Protein AF-A0A2W6RTS7-F1 (afdb_monomer_lite)

pLDDT: mean 78.34, std 10.2, range [55.56, 95.88]

Secondary structure (DSSP, 8-state):
--EEEEEEEE-TT---EEEEEEE-TTS-EEEEEEE-S--EEEEEEEE----HHHHHHHHHHHHHHHHHHH--

Foldseek 3Di:
DFKDKDKDKPCPVQPQWDWDWDQDPVRDTDTDTDSPDDIDMDIDMDGHDDPVVVVVVVVVVVVVVVVVVVVD

Structure (mmCIF, N/CA/C/O backbone):
data_AF-A0A2W6RTS7-F1
#
_entry.id   AF-A0A2W6RTS7-F1
#
loop_
_atom_site.group_PDB
_atom_site.id
_atom_site.type_symbol
_atom_site.label_atom_id
_atom_site.label_alt_id
_atom_site.label_comp_id
_atom_site.label_asym_id
_atom_site.label_entity_id
_atom_site.label_seq_id
_atom_site.pdbx_PDB_ins_code
_atom_site.Cartn_x
_atom_site.Cartn_y
_atom_site.Cartn_z
_atom_site.occupancy
_atom_site.B_iso_or_equiv
_atom_site.auth_seq_id
_atom_site.auth_comp_id
_atom_site.auth_asym_id
_atom_site.auth_atom_id
_atom_site.pdbx_PDB_model_num
ATOM 1 N N . ASN A 1 1 ? -16.329 -5.666 19.027 1.00 64.81 1 ASN A N 1
ATOM 2 C CA . ASN A 1 1 ? -15.091 -5.549 18.240 1.00 64.81 1 ASN A CA 1
ATOM 3 C C . ASN A 1 1 ? -15.193 -4.302 17.380 1.00 64.81 1 ASN A C 1
ATOM 5 O O . ASN A 1 1 ? -15.901 -4.302 16.381 1.00 64.81 1 ASN A O 1
ATOM 9 N N . GLU A 1 2 ? -14.583 -3.220 17.846 1.00 87.25 2 GLU A N 1
ATOM 10 C CA . GLU A 1 2 ? -14.769 -1.842 17.364 1.00 87.25 2 GLU A CA 1
ATOM 11 C C . GLU A 1 2 ? -13.600 -1.381 16.492 1.00 87.25 2 GLU A C 1
ATOM 13 O O . GLU A 1 2 ? -13.691 -0.372 15.795 1.00 87.25 2 GLU A O 1
ATOM 18 N N . TRP A 1 3 ? -12.506 -2.135 16.531 1.00 90.50 3 TRP A N 1
ATOM 19 C CA . TRP A 1 3 ? -11.272 -1.853 15.823 1.00 90.50 3 TRP A CA 1
ATOM 20 C C . TRP A 1 3 ? -11.240 -2.575 14.479 1.00 90.50 3 TRP A C 1
ATOM 22 O O . TRP A 1 3 ? -11.577 -3.757 14.380 1.00 90.50 3 TRP A O 1
ATOM 32 N N . THR A 1 4 ? -10.801 -1.865 13.448 1.00 92.19 4 THR A N 1
ATOM 33 C CA . THR A 1 4 ? -10.497 -2.411 12.128 1.00 92.19 4 THR A CA 1
ATOM 34 C C . THR A 1 4 ? -9.041 -2.115 11.811 1.00 92.19 4 THR A C 1
ATOM 36 O O . THR A 1 4 ? -8.600 -0.970 11.892 1.00 92.19 4 THR A O 1
ATOM 39 N N . PHE A 1 5 ? -8.305 -3.159 11.449 1.00 95.44 5 PHE A N 1
ATOM 40 C CA . PHE A 1 5 ? -6.912 -3.069 11.033 1.00 95.44 5 PHE A CA 1
ATOM 41 C C . PHE A 1 5 ? -6.835 -3.399 9.547 1.00 95.44 5 PHE A C 1
ATOM 43 O O . PHE A 1 5 ? -7.427 -4.386 9.107 1.00 95.44 5 PHE A O 1
ATOM 50 N N . ALA A 1 6 ? -6.115 -2.587 8.781 1.00 95.56 6 ALA A N 1
ATOM 51 C CA . ALA A 1 6 ? -5.897 -2.806 7.359 1.00 95.56 6 ALA A CA 1
ATOM 52 C C . ALA A 1 6 ? -4.428 -2.571 7.006 1.00 95.56 6 ALA A C 1
ATOM 54 O O . ALA A 1 6 ? -3.813 -1.609 7.464 1.00 95.56 6 ALA A O 1
ATOM 55 N N . LEU A 1 7 ? -3.873 -3.454 6.180 1.00 95.81 7 LEU A N 1
ATOM 56 C CA . LEU A 1 7 ? -2.537 -3.322 5.615 1.00 95.81 7 LEU A CA 1
ATOM 57 C C . LEU A 1 7 ? -2.661 -3.326 4.095 1.00 95.81 7 LEU A C 1
ATOM 59 O O . LEU A 1 7 ? -3.215 -4.257 3.515 1.00 95.81 7 LEU A O 1
ATOM 63 N N . ASN A 1 8 ? -2.152 -2.279 3.464 1.00 93.31 8 ASN A N 1
ATOM 64 C CA . ASN A 1 8 ? -2.101 -2.141 2.022 1.00 93.31 8 ASN A CA 1
ATOM 65 C C . ASN A 1 8 ? -0.633 -2.119 1.581 1.00 93.31 8 ASN A C 1
ATOM 67 O O . ASN A 1 8 ? 0.179 -1.379 2.137 1.00 93.31 8 ASN A O 1
ATOM 71 N N . VAL A 1 9 ? -0.296 -2.961 0.608 1.00 92.38 9 VAL A N 1
ATOM 72 C CA . VAL A 1 9 ? 1.056 -3.088 0.059 1.00 92.38 9 VAL A CA 1
ATOM 73 C C . VAL A 1 9 ? 0.948 -2.940 -1.453 1.00 92.38 9 VAL A C 1
ATOM 75 O O . VAL A 1 9 ? 0.200 -3.680 -2.089 1.00 92.38 9 VAL A O 1
ATOM 78 N N . ASN A 1 10 ? 1.680 -1.983 -2.017 1.00 90.31 10 ASN A N 1
ATOM 79 C CA . ASN A 1 10 ? 1.674 -1.664 -3.442 1.00 90.31 10 ASN A CA 1
ATOM 80 C C . ASN A 1 10 ? 3.033 -1.970 -4.072 1.00 90.31 10 ASN A C 1
ATOM 82 O O . ASN A 1 10 ? 4.060 -1.922 -3.395 1.00 90.31 10 ASN A O 1
ATOM 86 N N . ASP A 1 11 ? 3.020 -2.243 -5.380 1.00 87.06 11 ASP A N 1
ATOM 87 C CA . ASP A 1 11 ? 4.223 -2.485 -6.191 1.00 87.06 11 ASP A CA 1
ATOM 88 C C . ASP A 1 11 ? 5.121 -3.622 -5.641 1.00 87.06 11 ASP A C 1
ATOM 90 O O . ASP A 1 11 ? 6.345 -3.543 -5.619 1.00 87.06 11 ASP A O 1
ATOM 94 N N . ILE A 1 12 ? 4.502 -4.724 -5.191 1.00 82.81 12 ILE A N 1
ATOM 95 C CA . ILE A 1 12 ? 5.199 -5.881 -4.584 1.00 82.81 12 ILE A CA 1
ATOM 96 C C . ILE A 1 12 ? 6.241 -6.488 -5.537 1.00 82.81 12 ILE A C 1
ATOM 98 O O . ILE A 1 12 ? 7.301 -6.933 -5.105 1.00 82.81 12 ILE A O 1
ATOM 102 N N . LEU A 1 13 ? 5.938 -6.505 -6.835 1.00 86.00 13 LEU A N 1
ATOM 103 C CA . LEU A 1 13 ? 6.772 -7.122 -7.866 1.00 86.00 13 LEU A CA 1
ATOM 104 C C . LEU A 1 13 ? 7.676 -6.118 -8.600 1.00 86.00 13 LEU A C 1
ATOM 106 O O . LEU A 1 13 ? 8.359 -6.521 -9.537 1.00 86.00 13 LEU A O 1
ATOM 110 N N . LYS A 1 14 ? 7.697 -4.838 -8.192 1.00 76.56 14 LYS A N 1
ATOM 111 C CA . LYS A 1 14 ? 8.473 -3.762 -8.842 1.00 76.56 14 LYS A CA 1
ATOM 112 C C . LYS A 1 14 ? 8.237 -3.671 -10.352 1.00 76.56 14 LYS A C 1
ATOM 114 O O . LYS A 1 14 ? 9.175 -3.630 -11.144 1.00 76.56 14 LYS A O 1
ATOM 119 N N . THR A 1 15 ? 6.975 -3.670 -10.763 1.00 77.25 15 THR A N 1
ATOM 120 C CA . THR A 1 15 ? 6.600 -3.718 -12.187 1.00 77.25 15 THR A CA 1
ATOM 121 C C . THR A 1 15 ? 6.499 -2.338 -12.826 1.00 77.25 15 THR A C 1
ATOM 123 O O . THR A 1 15 ? 6.309 -2.236 -14.032 1.00 77.25 15 THR A O 1
ATOM 126 N N . ASN A 1 16 ? 6.611 -1.265 -12.042 1.00 72.88 16 ASN A N 1
ATOM 127 C CA . ASN A 1 16 ? 6.423 0.113 -12.504 1.00 72.88 16 ASN A CA 1
ATOM 128 C C . ASN A 1 16 ? 7.726 0.790 -12.975 1.00 72.88 16 ASN A C 1
ATOM 130 O O . ASN A 1 16 ? 7.914 1.997 -12.783 1.00 72.88 16 ASN A O 1
ATOM 134 N N . VAL A 1 17 ? 8.623 0.019 -13.597 1.00 78.88 17 VAL A N 1
ATOM 135 C CA . VAL A 1 17 ? 9.865 0.522 -14.196 1.00 78.88 17 VAL A CA 1
ATOM 136 C C . VAL A 1 17 ? 9.668 0.649 -15.702 1.00 78.88 17 VAL A C 1
ATOM 138 O O . VAL A 1 17 ? 9.370 -0.332 -16.378 1.00 78.88 17 VAL A O 1
ATOM 141 N N . VAL A 1 18 ? 9.827 1.866 -16.221 1.00 78.69 18 VAL A N 1
ATOM 142 C CA . VAL A 1 18 ? 9.853 2.128 -17.662 1.00 78.69 18 VAL A CA 1
ATOM 143 C C . VAL A 1 18 ? 11.297 2.369 -18.065 1.00 78.69 18 VAL A C 1
ATOM 145 O O . VAL A 1 18 ? 11.920 3.330 -17.609 1.00 78.69 18 VAL A O 1
ATOM 148 N N . GLU A 1 19 ? 11.806 1.492 -18.919 1.00 77.12 19 GLU A N 1
ATOM 149 C CA . GLU A 1 19 ? 13.112 1.619 -19.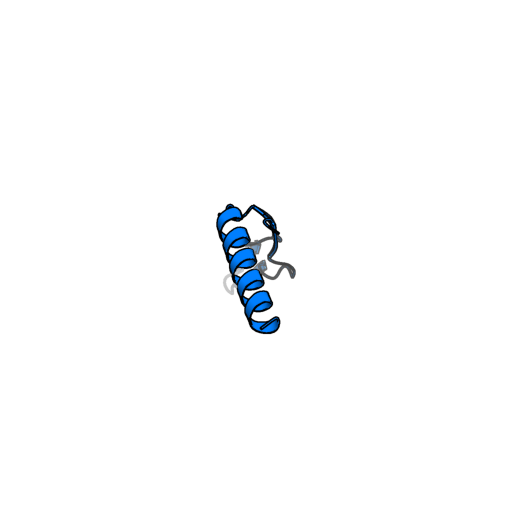548 1.00 77.12 19 GLU A CA 1
ATOM 150 C C . GLU A 1 19 ? 12.906 1.720 -21.058 1.00 77.12 19 GLU A C 1
ATOM 152 O O . GLU A 1 19 ? 12.304 0.841 -21.675 1.00 77.12 19 GLU A O 1
ATOM 157 N N . ILE A 1 20 ? 13.333 2.844 -21.632 1.00 78.50 20 ILE A N 1
ATOM 158 C CA . ILE A 1 20 ? 13.310 3.080 -23.073 1.00 78.50 20 ILE A CA 1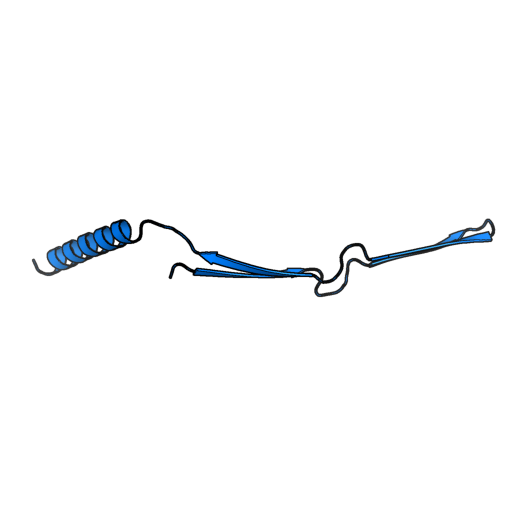
ATOM 159 C C . ILE A 1 20 ? 14.753 3.251 -23.512 1.00 78.50 20 ILE A C 1
ATOM 161 O O . ILE A 1 20 ? 15.430 4.195 -23.095 1.00 78.50 20 ILE A O 1
ATOM 165 N N . GLU A 1 21 ? 15.182 2.338 -24.370 1.00 81.00 21 GLU A N 1
ATOM 166 C CA . GLU A 1 21 ? 16.446 2.396 -25.081 1.00 81.00 21 GLU A CA 1
ATOM 167 C C . GLU A 1 21 ? 16.125 2.483 -26.573 1.00 81.00 21 GLU A C 1
ATOM 169 O O . GLU A 1 21 ? 15.497 1.583 -27.134 1.00 81.00 21 GLU A O 1
ATOM 174 N N . ASP A 1 22 ? 16.487 3.604 -27.196 1.00 78.12 22 ASP A N 1
ATOM 175 C CA . ASP A 1 22 ? 16.247 3.837 -28.619 1.00 78.12 22 ASP A CA 1
ATOM 176 C C . ASP A 1 22 ? 17.541 4.248 -29.325 1.00 78.12 22 ASP A C 1
ATOM 178 O O . ASP A 1 22 ? 18.193 5.237 -28.963 1.00 78.12 22 ASP A O 1
ATOM 182 N N . TYR A 1 23 ? 17.883 3.475 -30.355 1.00 75.56 23 TYR A N 1
ATOM 183 C CA . TYR A 1 23 ? 18.991 3.729 -31.264 1.00 75.56 23 TYR A CA 1
ATOM 184 C C . TYR A 1 23 ? 18.436 4.306 -32.562 1.00 75.56 23 TYR A C 1
ATOM 186 O O . TYR A 1 23 ? 17.920 3.585 -33.418 1.00 75.56 23 TYR A O 1
ATOM 194 N N . GLN A 1 24 ? 18.560 5.620 -32.725 1.00 72.25 24 GLN A N 1
ATOM 195 C CA . GLN A 1 24 ? 18.026 6.305 -33.895 1.00 72.25 24 GLN A CA 1
ATOM 196 C C . GLN A 1 24 ? 19.029 6.276 -35.049 1.00 72.25 24 GLN A C 1
ATOM 198 O O . GLN A 1 24 ? 20.231 6.485 -34.878 1.00 72.25 24 GLN A O 1
ATOM 203 N N . SER A 1 25 ? 18.527 6.082 -36.269 1.00 72.12 25 SER A N 1
ATOM 204 C CA . SER A 1 25 ? 19.329 5.998 -37.500 1.00 72.12 25 SER A CA 1
ATOM 205 C C . SER A 1 25 ? 20.097 7.283 -37.849 1.00 72.12 25 SER A C 1
ATOM 207 O O . SER A 1 25 ? 20.921 7.278 -38.758 1.00 72.12 25 SER A O 1
ATOM 209 N N . ASN A 1 26 ? 19.833 8.384 -37.140 1.00 79.75 26 ASN A N 1
ATOM 210 C CA . ASN A 1 26 ? 20.547 9.660 -37.237 1.00 79.75 26 ASN A CA 1
ATOM 211 C C . ASN A 1 26 ? 21.767 9.757 -36.292 1.00 79.75 26 ASN A C 1
ATOM 213 O O . ASN A 1 26 ? 22.422 10.796 -36.274 1.00 79.75 26 ASN A O 1
ATOM 217 N N . GLY A 1 27 ? 22.074 8.706 -35.522 1.00 74.19 27 GLY A N 1
ATOM 218 C CA . GLY A 1 27 ? 23.201 8.663 -34.584 1.00 74.19 27 GLY A CA 1
ATOM 219 C C . GLY A 1 27 ? 22.878 9.143 -33.166 1.00 74.19 27 GLY A C 1
ATOM 220 O O . GLY A 1 27 ? 23.767 9.140 -32.317 1.00 74.19 27 GLY A O 1
ATOM 221 N N . ASN A 1 28 ? 21.630 9.529 -32.884 1.00 76.69 28 ASN A N 1
ATOM 222 C CA . ASN A 1 28 ? 21.212 9.914 -31.540 1.00 76.69 28 ASN A CA 1
ATOM 223 C C . ASN A 1 28 ? 20.863 8.684 -30.694 1.00 76.69 28 ASN A C 1
ATOM 225 O O . ASN A 1 28 ? 20.203 7.752 -31.157 1.00 76.69 28 ASN A O 1
ATOM 229 N N . TYR A 1 29 ? 21.281 8.724 -29.430 1.00 79.75 29 TYR A N 1
ATOM 230 C CA . TYR A 1 29 ? 20.984 7.713 -28.421 1.00 79.75 29 TYR A CA 1
ATOM 231 C C . TYR A 1 29 ? 20.085 8.319 -27.346 1.00 79.75 29 TYR A C 1
ATOM 233 O O . TYR A 1 29 ? 20.444 9.333 -26.742 1.00 79.75 29 TYR A O 1
ATOM 241 N N . ASN A 1 30 ? 18.928 7.701 -27.108 1.00 75.00 30 ASN A N 1
ATOM 242 C CA . ASN A 1 30 ? 18.022 8.092 -26.034 1.00 75.00 30 ASN A CA 1
ATOM 243 C C . ASN A 1 30 ? 17.930 6.967 -25.005 1.00 75.00 30 ASN A C 1
ATOM 245 O O . ASN A 1 30 ? 17.516 5.855 -25.330 1.00 75.00 30 ASN A O 1
ATOM 249 N N . TYR A 1 31 ? 18.278 7.294 -23.760 1.00 83.69 31 TYR A N 1
ATOM 250 C CA . TYR A 1 31 ? 18.106 6.420 -22.606 1.00 83.69 31 TYR A CA 1
ATOM 251 C C . TYR A 1 31 ? 17.214 7.101 -21.577 1.00 83.69 31 TYR A C 1
ATOM 253 O O . TYR A 1 31 ? 17.565 8.150 -21.029 1.00 83.69 31 TYR A O 1
ATOM 261 N N . ILE A 1 32 ? 16.050 6.509 -21.320 1.00 79.88 32 ILE A N 1
ATOM 262 C CA . ILE A 1 32 ? 15.112 6.983 -20.305 1.00 79.88 32 ILE A CA 1
ATOM 263 C C . ILE A 1 32 ? 14.869 5.839 -19.333 1.00 79.88 32 ILE A C 1
ATOM 265 O O . ILE A 1 32 ? 14.246 4.841 -19.685 1.00 79.88 32 ILE A O 1
ATOM 269 N N . HIS A 1 33 ? 15.321 6.022 -18.094 1.00 83.50 33 HIS A N 1
ATOM 270 C CA . HIS A 1 33 ? 15.005 5.139 -16.981 1.00 83.50 33 HIS A CA 1
ATOM 271 C C . HIS A 1 33 ? 14.113 5.886 -1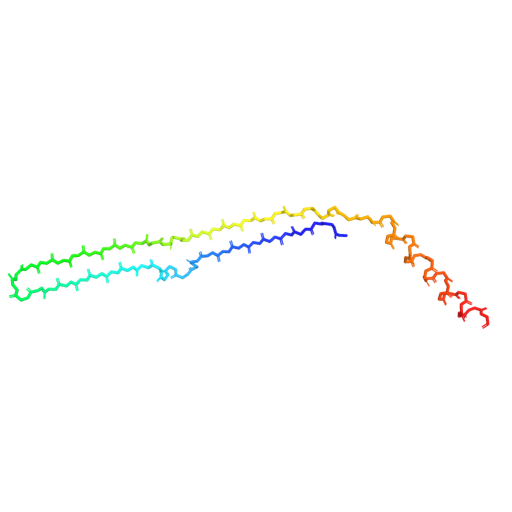5.996 1.00 83.50 33 HIS A C 1
ATOM 273 O O . HIS A 1 33 ? 14.540 6.862 -15.371 1.00 83.50 33 HIS A O 1
ATOM 279 N N . GLN A 1 34 ? 12.865 5.446 -15.857 1.00 75.81 34 GLN A N 1
ATOM 280 C CA . GLN A 1 34 ? 11.906 6.097 -14.977 1.00 75.81 34 GLN A CA 1
ATOM 281 C C . GLN A 1 34 ? 11.192 5.077 -14.095 1.00 75.81 34 GLN A C 1
ATOM 283 O O . GLN A 1 34 ? 10.366 4.288 -14.552 1.00 75.81 34 GLN A O 1
ATOM 288 N N . ASN A 1 35 ? 11.485 5.145 -12.798 1.00 81.25 35 ASN A N 1
ATOM 289 C CA . ASN A 1 35 ? 10.774 4.394 -11.776 1.00 81.25 35 ASN A CA 1
ATOM 290 C C . ASN A 1 35 ? 9.685 5.288 -11.172 1.00 81.25 35 ASN A C 1
ATOM 292 O O . ASN A 1 35 ? 9.966 6.194 -10.385 1.00 81.25 35 ASN A O 1
ATOM 296 N N . ARG A 1 36 ? 8.450 5.112 -11.648 1.00 70.75 36 ARG A N 1
ATOM 297 C CA . ARG A 1 36 ? 7.347 6.053 -11.394 1.00 70.75 36 ARG A CA 1
ATOM 298 C C . ARG A 1 36 ? 6.556 5.741 -10.127 1.00 70.75 36 ARG A C 1
ATOM 300 O O . ARG A 1 36 ? 5.937 6.647 -9.580 1.00 70.75 36 ARG A O 1
ATOM 307 N N . TYR A 1 37 ? 6.578 4.493 -9.671 1.00 76.19 37 TYR A N 1
ATOM 308 C CA . TYR A 1 37 ? 5.867 4.042 -8.478 1.00 76.19 37 TYR A CA 1
ATOM 309 C C . TYR A 1 37 ?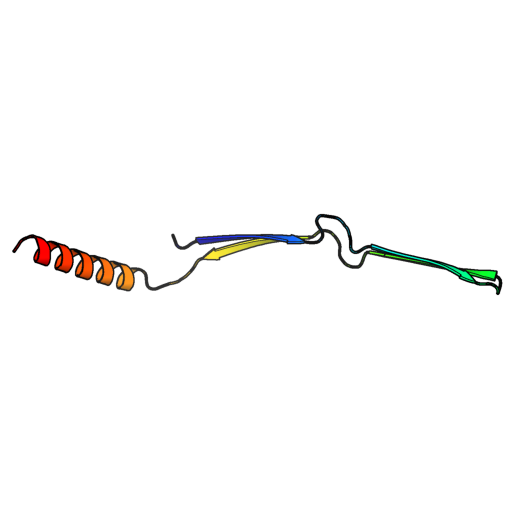 6.697 2.988 -7.765 1.00 76.19 37 TYR A C 1
ATOM 311 O O . TYR A 1 37 ? 6.727 1.838 -8.182 1.00 76.19 37 TYR A O 1
ATOM 319 N N . ASN A 1 38 ? 7.357 3.398 -6.686 1.00 80.12 38 ASN A N 1
AT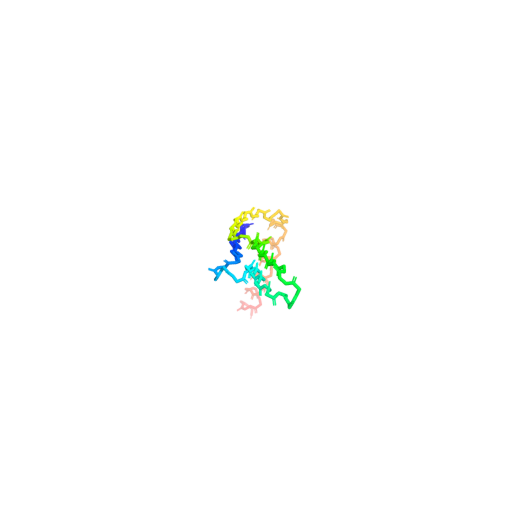OM 320 C CA . ASN A 1 38 ? 8.158 2.499 -5.867 1.00 80.12 38 ASN A CA 1
ATOM 321 C C . ASN A 1 38 ? 7.269 1.706 -4.902 1.00 80.12 38 ASN A C 1
ATOM 323 O O . ASN A 1 38 ? 6.188 2.165 -4.520 1.00 80.12 38 ASN A O 1
ATOM 327 N N . PHE A 1 39 ? 7.794 0.573 -4.431 1.00 86.31 39 PHE A N 1
ATOM 328 C CA . PHE A 1 39 ? 7.253 -0.181 -3.301 1.00 86.31 39 PHE A CA 1
ATOM 329 C C . PHE A 1 39 ? 6.785 0.742 -2.168 1.00 86.31 39 PHE A C 1
ATOM 331 O O . PHE A 1 39 ? 7.554 1.555 -1.645 1.00 86.31 39 PHE A O 1
ATOM 338 N N . GLY A 1 40 ? 5.525 0.579 -1.771 1.00 89.31 40 GLY A N 1
ATOM 339 C CA . GLY A 1 40 ? 4.897 1.380 -0.729 1.00 89.31 40 GLY A CA 1
ATOM 340 C C . GLY A 1 40 ? 4.011 0.527 0.164 1.00 89.31 40 GLY A C 1
ATOM 341 O O . GLY A 1 40 ? 3.257 -0.318 -0.317 1.00 89.31 40 GLY A O 1
ATOM 342 N N . MET A 1 41 ? 4.078 0.772 1.470 1.00 93.00 41 MET A N 1
ATOM 343 C CA . MET A 1 41 ? 3.250 0.101 2.468 1.00 93.00 41 MET A CA 1
ATOM 344 C C . MET A 1 41 ? 2.461 1.137 3.262 1.00 93.00 41 MET A C 1
ATOM 346 O O . MET A 1 41 ? 2.997 2.162 3.674 1.00 93.00 41 MET A O 1
ATOM 350 N N . THR A 1 42 ? 1.179 0.873 3.485 1.00 94.38 42 THR A N 1
ATOM 351 C CA . THR A 1 42 ? 0.291 1.712 4.291 1.00 94.38 42 THR A CA 1
ATOM 352 C C . THR A 1 42 ? -0.437 0.845 5.302 1.00 94.38 42 THR A C 1
ATOM 354 O O . THR A 1 42 ? -1.131 -0.102 4.940 1.00 94.38 42 THR A O 1
ATOM 357 N N . PHE A 1 43 ? -0.285 1.181 6.579 1.00 95.31 43 PHE A N 1
ATOM 358 C CA . PHE A 1 43 ? -1.005 0.540 7.671 1.00 95.31 43 PHE A CA 1
ATOM 359 C C . PHE A 1 43 ? -2.073 1.491 8.208 1.00 95.31 43 PHE A C 1
ATOM 361 O O . PHE A 1 43 ? -1.806 2.671 8.434 1.00 95.31 43 PHE A O 1
ATOM 368 N N . SER A 1 44 ? -3.288 0.987 8.398 1.00 95.88 44 SER A N 1
ATOM 369 C CA . SER A 1 44 ? -4.437 1.767 8.845 1.00 95.88 44 SER A CA 1
ATOM 370 C C . SER A 1 44 ? -5.097 1.111 10.048 1.00 95.88 44 SER A C 1
ATOM 372 O O . SER A 1 44 ? -5.418 -0.078 10.036 1.00 95.88 44 SER A O 1
ATOM 374 N N . ILE A 1 45 ? -5.328 1.924 11.076 1.00 94.88 45 ILE A N 1
ATOM 375 C CA . ILE A 1 45 ? -6.058 1.553 12.284 1.00 94.88 45 ILE A CA 1
ATOM 376 C C . ILE A 1 45 ? -7.285 2.449 12.347 1.00 94.88 45 ILE A C 1
ATOM 378 O O . ILE A 1 45 ? -7.163 3.673 12.384 1.00 94.88 45 ILE A O 1
ATOM 382 N N . VAL A 1 46 ? -8.464 1.844 12.360 1.00 93.06 46 VAL A N 1
ATOM 383 C CA . VAL A 1 46 ? -9.732 2.566 12.425 1.00 93.06 46 VAL A CA 1
ATOM 384 C C . VAL A 1 46 ? -10.483 2.121 13.666 1.00 93.06 46 VAL A C 1
ATOM 386 O O . VAL A 1 46 ? -10.693 0.928 13.883 1.00 93.06 46 VAL A O 1
ATOM 389 N N . TYR A 1 47 ? -10.904 3.091 14.474 1.00 88.94 47 TYR A N 1
ATOM 390 C CA . TYR A 1 47 ? -11.848 2.864 15.559 1.00 88.94 47 TYR A CA 1
ATOM 391 C C . TYR A 1 47 ? -13.246 3.294 15.122 1.00 88.94 47 TYR A C 1
ATOM 393 O O . TYR A 1 47 ? -13.472 4.452 14.770 1.00 88.94 47 TYR A O 1
ATOM 401 N N . ASN A 1 48 ? -14.191 2.360 15.141 1.00 84.50 48 ASN A N 1
ATOM 402 C CA . ASN A 1 48 ? -15.554 2.606 14.693 1.00 84.50 48 ASN A CA 1
ATOM 403 C C . ASN A 1 48 ? -16.417 3.090 15.862 1.00 84.50 48 ASN A C 1
ATOM 405 O O . ASN A 1 48 ? -16.872 2.301 16.694 1.00 84.50 48 ASN A O 1
ATOM 409 N N . PHE A 1 49 ? -16.692 4.394 15.892 1.00 79.25 49 PHE A N 1
ATOM 410 C CA . PHE A 1 49 ? -17.656 4.978 16.819 1.00 79.25 49 PHE A CA 1
ATOM 411 C C . PHE A 1 49 ? -19.084 4.679 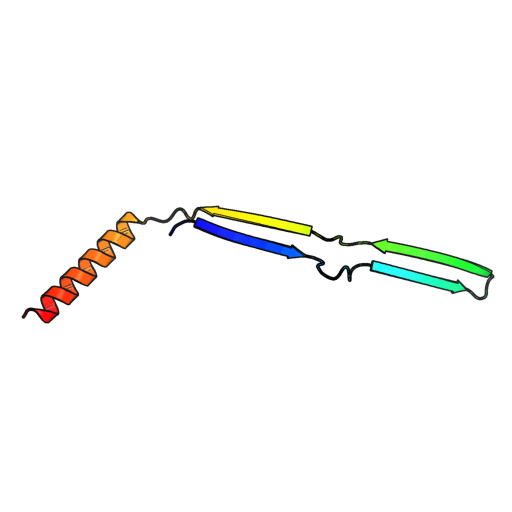16.336 1.00 79.25 49 PHE A C 1
ATOM 413 O O . PHE A 1 49 ? -19.603 5.323 15.429 1.00 79.25 49 PHE A O 1
ATOM 420 N N . GLY A 1 50 ? -19.730 3.681 16.941 1.00 72.94 50 GLY A N 1
ATOM 421 C CA . GLY A 1 50 ? -21.139 3.347 16.713 1.00 72.94 50 GLY A CA 1
ATOM 422 C C . GLY A 1 50 ? -21.887 3.189 18.035 1.00 72.94 50 GLY A C 1
ATOM 423 O O . GLY A 1 50 ? -21.286 2.824 19.043 1.00 72.94 50 GLY A O 1
ATOM 424 N N . ASN A 1 51 ? -23.199 3.456 18.055 1.00 64.38 51 ASN A N 1
ATOM 425 C CA . ASN A 1 51 ? -24.020 3.442 19.274 1.00 64.38 51 ASN A CA 1
ATOM 426 C C . ASN A 1 51 ? -24.240 2.009 19.808 1.00 64.38 51 ASN A C 1
ATOM 428 O O . ASN A 1 51 ? -25.292 1.387 19.636 1.00 64.38 51 ASN A O 1
ATOM 432 N N . GLN A 1 52 ? -23.205 1.455 20.436 1.00 63.66 52 GLN A N 1
ATOM 433 C CA . GLN A 1 52 ? -23.152 0.064 20.880 1.00 63.66 52 GLN A CA 1
ATOM 434 C C . GLN A 1 52 ? -24.177 -0.259 21.962 1.00 63.66 52 GLN A C 1
ATOM 436 O O . GLN A 1 52 ? -24.660 -1.388 22.039 1.00 63.66 52 GLN A O 1
ATOM 441 N N . LYS A 1 53 ? -24.543 0.740 22.775 1.00 60.97 53 LYS A N 1
ATOM 442 C CA . LYS A 1 53 ? -25.561 0.602 23.820 1.00 60.97 53 LYS A CA 1
ATOM 443 C C . LYS A 1 53 ? -26.924 0.250 23.233 1.00 60.97 53 LYS A C 1
ATOM 445 O O . LYS A 1 53 ? -27.518 -0.731 23.664 1.00 60.97 53 LYS A O 1
ATOM 450 N N . VAL A 1 54 ? -27.388 0.993 22.227 1.00 64.94 54 VAL A N 1
ATOM 451 C CA . VAL A 1 54 ? -28.699 0.749 21.597 1.00 64.94 54 VAL A CA 1
ATOM 452 C C . VAL A 1 54 ? -28.725 -0.612 20.901 1.00 64.94 54 VAL A C 1
ATOM 454 O O . VAL A 1 54 ? -29.705 -1.345 21.009 1.00 64.94 54 VAL A O 1
ATOM 457 N N . LYS A 1 55 ? -27.618 -1.002 20.255 1.00 61.94 55 LYS A N 1
ATOM 458 C CA . LYS A 1 55 ? -27.497 -2.326 19.631 1.00 61.94 55 LYS A CA 1
ATOM 459 C C . LYS A 1 55 ? -27.562 -3.452 20.672 1.00 61.94 55 LYS A C 1
ATOM 461 O O . LYS A 1 55 ? -28.298 -4.408 20.469 1.00 61.94 55 LYS A O 1
ATOM 466 N N . LYS A 1 56 ? -26.857 -3.309 21.802 1.00 63.41 56 LYS A N 1
ATOM 467 C CA . LYS A 1 56 ? -26.858 -4.289 22.900 1.00 63.41 56 LYS A CA 1
ATOM 468 C C . LYS A 1 56 ? -28.236 -4.436 23.550 1.00 63.41 56 LYS A C 1
ATOM 470 O O . LYS A 1 56 ? -28.661 -5.563 23.772 1.00 63.41 56 LYS A O 1
ATOM 475 N N . VAL A 1 57 ? -28.930 -3.328 23.826 1.00 65.12 57 VAL A N 1
ATOM 476 C CA . VAL A 1 57 ? -30.290 -3.354 24.399 1.00 65.12 57 VAL A CA 1
ATOM 477 C C . VAL A 1 57 ? -31.249 -4.093 23.466 1.00 65.12 57 VAL A C 1
ATOM 479 O O . VAL A 1 57 ? -31.905 -5.034 23.899 1.00 65.12 57 VAL A O 1
ATOM 482 N N . ARG A 1 58 ? -31.225 -3.777 22.166 1.00 71.38 58 ARG A N 1
ATOM 483 C CA . ARG A 1 58 ? -32.070 -4.448 21.169 1.00 71.38 58 ARG A CA 1
ATOM 484 C C . ARG A 1 58 ? -31.807 -5.954 21.068 1.00 71.38 58 ARG A C 1
ATOM 486 O O . ARG A 1 58 ? -32.741 -6.731 20.909 1.00 71.38 58 ARG A O 1
ATOM 493 N N . THR A 1 59 ? -30.545 -6.386 21.146 1.00 70.56 59 THR A N 1
ATOM 494 C CA . THR A 1 59 ? -30.207 -7.821 21.126 1.00 70.56 59 THR A CA 1
ATOM 495 C C . THR A 1 59 ? -30.692 -8.542 22.386 1.00 70.56 59 THR A C 1
ATOM 497 O O . THR A 1 59 ? -31.130 -9.683 22.292 1.00 70.56 59 THR A O 1
ATOM 500 N N . ILE A 1 60 ? -30.641 -7.891 23.552 1.00 69.75 60 ILE A N 1
ATOM 501 C CA . ILE A 1 60 ? -31.129 -8.463 24.817 1.00 69.75 60 ILE A CA 1
ATOM 502 C C . ILE A 1 60 ? -32.654 -8.614 24.799 1.00 69.75 60 ILE A C 1
ATOM 504 O O . ILE A 1 60 ? -33.159 -9.656 25.206 1.00 69.75 60 ILE A O 1
ATOM 508 N N . GLU A 1 61 ? -33.381 -7.609 24.310 1.00 68.44 61 GLU A N 1
ATOM 509 C CA . GLU A 1 61 ? -34.843 -7.662 24.176 1.00 68.44 61 GLU A CA 1
ATOM 510 C C . GLU A 1 61 ? -35.275 -8.776 23.214 1.00 68.44 61 GLU A C 1
ATOM 512 O O . GLU A 1 61 ? -36.070 -9.630 23.596 1.00 68.44 61 GLU A O 1
ATOM 517 N N . GLY A 1 62 ? -34.661 -8.856 22.027 1.00 74.25 62 GLY A N 1
ATOM 518 C CA . GLY A 1 62 ? -34.955 -9.925 21.067 1.00 74.25 62 GLY A CA 1
ATOM 519 C C . GLY A 1 62 ? -34.639 -11.328 21.599 1.00 74.25 62 GLY A C 1
ATOM 520 O O . GLY A 1 62 ? -35.421 -12.250 21.403 1.00 74.25 62 GLY A O 1
ATOM 521 N N . ALA A 1 63 ? -33.533 -11.496 22.332 1.00 70.94 63 ALA A N 1
ATOM 522 C CA . ALA A 1 63 ? -33.198 -12.779 22.955 1.00 70.94 63 ALA A CA 1
ATOM 523 C C . ALA A 1 63 ? -34.154 -13.148 24.106 1.00 70.94 63 ALA A C 1
ATOM 525 O O . ALA A 1 63 ? -34.472 -14.319 24.295 1.00 70.94 63 ALA A O 1
ATOM 526 N N . SER A 1 64 ? -34.621 -12.161 24.875 1.00 73.12 64 SER A N 1
ATOM 527 C CA . SER A 1 64 ? -35.610 -12.354 25.944 1.00 73.12 64 SER A CA 1
ATOM 528 C C . SER A 1 64 ? -36.961 -12.806 25.385 1.00 73.12 64 SER A C 1
ATOM 530 O O . SER A 1 64 ? -37.570 -13.736 25.918 1.00 73.12 64 SER A O 1
ATOM 532 N N . ASP A 1 65 ? -37.402 -12.202 24.283 1.00 72.31 65 ASP A N 1
ATOM 533 C CA . ASP A 1 65 ? -38.649 -12.570 23.612 1.00 72.31 65 ASP A CA 1
ATOM 534 C C . ASP A 1 65 ? -38.564 -13.965 22.969 1.00 72.31 65 ASP A C 1
ATOM 536 O O . ASP A 1 65 ? -39.485 -14.772 23.131 1.00 72.31 65 ASP A O 1
ATOM 540 N N . ASP A 1 66 ? -37.427 -14.313 22.358 1.00 72.31 66 ASP A N 1
ATOM 541 C CA . ASP A 1 66 ? -37.165 -15.667 21.852 1.00 72.31 66 ASP A CA 1
ATOM 542 C C . ASP A 1 66 ? -37.209 -16.717 22.974 1.00 72.31 66 ASP A C 1
ATOM 544 O O . ASP A 1 66 ? -37.792 -17.789 22.800 1.00 72.31 66 ASP A O 1
ATOM 548 N N . ILE A 1 67 ? -36.649 -16.420 24.150 1.00 67.12 67 ILE A N 1
ATOM 549 C CA . ILE A 1 67 ? -36.685 -17.324 25.311 1.00 67.12 67 ILE A CA 1
ATOM 550 C C . ILE A 1 67 ? -38.113 -17.477 25.850 1.00 67.12 67 ILE A C 1
ATOM 552 O O . ILE A 1 67 ? -38.539 -18.597 26.145 1.00 67.12 67 ILE A O 1
ATOM 556 N N . LYS A 1 68 ? -38.882 -16.384 25.938 1.00 68.81 68 LYS A N 1
ATOM 557 C CA . LYS A 1 68 ? -40.295 -16.423 26.354 1.00 68.81 68 LYS A CA 1
ATOM 558 C C . LYS A 1 68 ? -41.166 -17.223 25.390 1.00 68.81 68 LYS A C 1
ATOM 560 O O . LYS A 1 68 ? -42.056 -17.938 25.837 1.00 68.81 68 LYS A O 1
ATOM 565 N N . SER A 1 69 ? -40.898 -17.148 24.087 1.00 68.44 69 SER A N 1
ATOM 566 C CA . SER A 1 69 ? -41.626 -17.934 23.080 1.00 68.44 69 SER A CA 1
ATOM 567 C C . SER A 1 69 ? -41.393 -19.446 23.207 1.00 68.44 69 SER A C 1
ATOM 569 O O . SER A 1 69 ? -42.252 -20.231 22.823 1.00 68.44 69 SER A O 1
ATOM 571 N N . ARG A 1 70 ? -40.249 -19.854 23.773 1.00 66.56 70 ARG A N 1
ATOM 572 C CA . ARG A 1 70 ? -39.841 -21.260 23.942 1.00 66.56 70 ARG A CA 1
ATOM 573 C C . ARG A 1 70 ? -40.191 -21.857 25.305 1.00 66.56 70 ARG A C 1
ATOM 575 O O . ARG A 1 70 ? -39.971 -23.044 25.513 1.00 66.56 70 ARG A O 1
ATOM 582 N N . THR A 1 71 ? -40.666 -21.043 26.243 1.00 70.12 71 THR A N 1
ATOM 583 C CA . THR A 1 71 ? -41.004 -21.463 27.615 1.00 70.12 71 THR A CA 1
ATOM 584 C C . THR A 1 71 ? -42.508 -21.478 27.883 1.00 70.12 71 THR A C 1
ATOM 586 O O . THR A 1 71 ? -42.915 -21.714 29.020 1.00 70.12 71 THR A O 1
ATOM 589 N N . ARG A 1 72 ? -43.329 -21.247 26.853 1.00 55.56 72 ARG A N 1
ATOM 590 C CA . ARG A 1 72 ? -44.788 -21.288 26.928 1.00 55.56 72 ARG A CA 1
ATOM 591 C C . ARG A 1 72 ? -45.351 -22.515 26.227 1.00 55.56 72 ARG A C 1
ATOM 593 O O . ARG A 1 72 ? -44.803 -22.876 25.165 1.00 55.56 72 ARG A O 1
#

Sequence (72 aa):
NEWTFALNVNDILKTNVVEIEDYQSNGNYNYIHQNRYNFGMTFSIVYNFGNQKVKKVRTIEGASDDIKSRTR

Radius of gyration: 29.42 Å; chains: 1; bounding box: 68×31×65 Å